Protein AF-A0A7X6PTX0-F1 (afdb_monomer_lite)

Structure (mmCIF, N/CA/C/O backbone):
data_AF-A0A7X6PTX0-F1
#
_entry.id   AF-A0A7X6PTX0-F1
#
loop_
_atom_site.group_PDB
_atom_site.id
_atom_site.type_symbol
_atom_site.label_atom_id
_atom_site.label_alt_id
_atom_site.label_comp_id
_atom_site.label_asym_id
_atom_site.label_entity_id
_atom_site.label_seq_id
_atom_site.pdbx_PDB_ins_code
_atom_site.Cartn_x
_atom_site.Cartn_y
_atom_site.Cartn_z
_atom_site.occupancy
_atom_site.B_iso_or_equiv
_atom_site.auth_seq_id
_atom_site.auth_comp_id
_atom_site.auth_asym_id
_atom_site.auth_atom_id
_atom_site.pdbx_PDB_model_num
ATOM 1 N N . MET A 1 1 ? 67.532 -49.984 -78.226 1.00 58.06 1 MET A N 1
ATOM 2 C CA . MET A 1 1 ? 66.993 -50.002 -76.844 1.00 58.06 1 MET A CA 1
ATOM 3 C C . MET A 1 1 ? 66.692 -48.580 -76.335 1.00 58.06 1 MET A C 1
ATOM 5 O O . MET A 1 1 ? 67.361 -48.097 -75.433 1.00 58.06 1 MET A O 1
ATOM 9 N N . ARG A 1 2 ? 65.714 -47.865 -76.919 1.00 56.22 2 ARG A N 1
ATOM 10 C CA . ARG A 1 2 ? 65.362 -46.479 -76.510 1.00 56.22 2 ARG A CA 1
ATOM 11 C C . ARG A 1 2 ? 63.867 -46.291 -76.194 1.00 56.22 2 ARG A C 1
ATOM 13 O O . ARG A 1 2 ? 63.534 -45.418 -75.408 1.00 56.22 2 ARG A O 1
ATOM 20 N N . GLY A 1 3 ? 62.991 -47.163 -76.711 1.00 52.25 3 GLY A N 1
ATOM 21 C CA . GLY A 1 3 ? 61.543 -47.132 -76.440 1.00 52.25 3 GLY A CA 1
ATOM 22 C C . GLY A 1 3 ? 61.122 -47.673 -75.066 1.00 52.25 3 GLY A C 1
ATOM 23 O O . GLY A 1 3 ? 60.157 -47.186 -74.488 1.00 52.25 3 GLY A O 1
ATOM 24 N N . TYR A 1 4 ? 61.882 -48.610 -74.485 1.00 55.72 4 TYR A N 1
ATOM 25 C CA . TYR A 1 4 ? 61.515 -49.256 -73.213 1.00 55.72 4 TYR A CA 1
ATOM 26 C C . TYR A 1 4 ? 61.588 -48.309 -72.002 1.00 55.72 4 TYR A C 1
ATOM 28 O O . TYR A 1 4 ? 60.813 -48.455 -71.063 1.00 55.72 4 TYR A O 1
ATOM 36 N N . ARG A 1 5 ? 62.479 -47.305 -72.053 1.00 55.94 5 ARG A N 1
ATOM 37 C CA . ARG A 1 5 ? 62.661 -46.275 -71.010 1.00 55.94 5 ARG A CA 1
ATOM 38 C C . ARG A 1 5 ? 61.533 -45.241 -70.966 1.00 55.94 5 ARG A C 1
ATOM 40 O O . ARG A 1 5 ? 61.244 -44.695 -69.910 1.00 55.94 5 ARG A O 1
ATOM 47 N N . ILE A 1 6 ? 60.903 -44.961 -72.106 1.00 59.56 6 ILE A N 1
ATOM 48 C CA . ILE A 1 6 ? 59.821 -43.969 -72.189 1.00 59.56 6 ILE A CA 1
ATOM 49 C C . ILE A 1 6 ? 58.533 -44.575 -71.627 1.00 59.56 6 ILE A C 1
ATOM 51 O O . ILE A 1 6 ? 57.835 -43.931 -70.849 1.00 59.56 6 ILE A O 1
ATOM 55 N N . LEU A 1 7 ? 58.276 -45.848 -71.939 1.00 59.81 7 LEU A N 1
ATOM 56 C CA . LEU A 1 7 ? 57.108 -46.568 -71.440 1.00 59.81 7 LEU A CA 1
ATOM 57 C C . LEU A 1 7 ? 57.150 -46.756 -69.913 1.00 59.81 7 LEU A C 1
ATOM 59 O O . LEU A 1 7 ? 56.136 -46.577 -69.248 1.00 59.81 7 LEU A O 1
ATOM 63 N N . THR A 1 8 ? 58.325 -47.035 -69.337 1.00 64.12 8 THR A N 1
ATOM 64 C CA . THR A 1 8 ? 58.485 -47.168 -67.874 1.00 64.12 8 THR A CA 1
ATOM 65 C C . THR A 1 8 ? 58.240 -45.850 -67.145 1.00 64.12 8 THR A C 1
ATOM 67 O O . THR A 1 8 ? 57.550 -45.837 -66.130 1.00 64.12 8 THR A O 1
ATOM 70 N N . ASN A 1 9 ? 58.733 -44.732 -67.682 1.00 59.47 9 ASN A N 1
ATOM 71 C CA . ASN A 1 9 ? 58.524 -43.422 -67.065 1.00 59.47 9 ASN A CA 1
ATOM 72 C C . ASN A 1 9 ? 57.050 -42.994 -67.082 1.00 59.47 9 ASN A C 1
ATOM 74 O O . ASN A 1 9 ? 56.577 -42.427 -66.101 1.00 59.47 9 ASN A O 1
ATOM 78 N N . ILE A 1 10 ? 56.308 -43.307 -68.150 1.00 69.31 10 ILE A N 1
ATOM 79 C CA . ILE A 1 10 ? 54.870 -43.009 -68.236 1.00 69.31 10 ILE A CA 1
ATOM 80 C C . ILE A 1 10 ? 54.077 -43.844 -67.221 1.00 69.31 10 ILE A C 1
ATOM 82 O O . ILE A 1 10 ? 53.209 -43.306 -66.542 1.00 69.31 10 ILE A O 1
ATOM 86 N N . VAL A 1 11 ? 54.407 -45.129 -67.060 1.00 71.38 11 VAL A N 1
ATOM 87 C CA . VAL A 1 11 ? 53.748 -46.012 -66.080 1.00 71.38 11 VAL A CA 1
ATOM 88 C C . VAL A 1 11 ? 54.002 -45.540 -64.645 1.00 71.38 11 VAL A C 1
ATOM 90 O O . VAL A 1 11 ? 53.074 -45.506 -63.843 1.00 71.38 11 VAL A O 1
ATOM 93 N N . ILE A 1 12 ? 55.228 -45.113 -64.326 1.00 70.62 12 ILE A N 1
ATOM 94 C CA . ILE A 1 12 ? 55.580 -44.589 -62.996 1.00 70.62 12 ILE A CA 1
ATOM 95 C C . ILE A 1 12 ? 54.838 -43.278 -62.702 1.00 70.62 12 ILE A C 1
ATOM 97 O O . ILE A 1 12 ? 54.284 -43.120 -61.616 1.00 70.62 12 ILE A O 1
ATOM 101 N N . LEU A 1 13 ? 54.773 -42.359 -63.672 1.00 62.31 13 LEU A N 1
ATOM 102 C CA . LEU A 1 13 ? 54.010 -41.112 -63.542 1.00 62.31 13 LEU A CA 1
ATOM 103 C C . LEU A 1 13 ? 52.507 -41.366 -63.385 1.00 62.31 13 LEU A C 1
ATOM 105 O O . LEU A 1 13 ? 51.856 -40.692 -62.589 1.00 62.31 13 LEU A O 1
ATOM 109 N N . PHE A 1 14 ? 51.967 -42.362 -64.089 1.00 67.44 14 PHE A N 1
ATOM 110 C CA . PHE A 1 14 ? 50.568 -42.753 -63.953 1.00 67.44 14 PHE A CA 1
ATOM 111 C C . PHE A 1 14 ? 50.283 -43.346 -62.566 1.00 67.44 14 PHE A C 1
ATOM 113 O O . PHE A 1 14 ? 49.314 -42.955 -61.920 1.00 67.44 14 PHE A O 1
ATOM 120 N N . PHE A 1 15 ? 51.161 -44.213 -62.052 1.00 62.06 15 PHE A N 1
ATOM 121 C CA . PHE A 1 15 ? 51.033 -44.753 -60.695 1.00 62.06 15 PHE A CA 1
ATOM 122 C C . PHE A 1 15 ? 51.136 -43.665 -59.618 1.00 62.06 15 PHE A C 1
ATOM 124 O O . PHE A 1 15 ? 50.339 -43.672 -58.685 1.00 62.06 15 PHE A O 1
ATOM 131 N N . LEU A 1 16 ? 52.046 -42.697 -59.763 1.00 59.25 16 LEU A N 1
ATOM 132 C CA . LEU A 1 16 ? 52.165 -41.554 -58.847 1.00 59.25 16 LEU A CA 1
ATOM 133 C C . LEU A 1 16 ? 50.923 -40.648 -58.860 1.00 59.25 16 LEU A C 1
ATOM 135 O O . LEU A 1 16 ? 50.501 -40.183 -57.802 1.00 59.25 16 LEU A O 1
ATOM 139 N N . ALA A 1 17 ? 50.312 -40.427 -60.027 1.00 57.78 17 ALA A N 1
ATOM 140 C CA . ALA A 1 17 ? 49.091 -39.630 -60.154 1.00 57.78 17 ALA A CA 1
ATOM 141 C C . ALA A 1 17 ? 47.848 -40.342 -59.588 1.00 57.78 17 ALA A C 1
ATOM 143 O O . ALA A 1 17 ? 46.976 -39.704 -59.004 1.00 57.78 17 ALA A O 1
ATOM 144 N N . VAL A 1 18 ? 47.767 -41.669 -59.714 1.00 59.94 18 VAL A N 1
ATOM 145 C CA . VAL A 1 18 ? 46.679 -42.457 -59.110 1.00 59.94 18 VAL A CA 1
ATOM 146 C C . VAL A 1 18 ? 46.844 -42.543 -57.587 1.00 59.94 18 VAL A C 1
ATOM 148 O O . VAL A 1 18 ? 45.852 -42.490 -56.863 1.00 59.94 18 VAL A O 1
ATOM 151 N N . PHE A 1 19 ? 48.081 -42.590 -57.078 1.00 54.88 19 PHE A N 1
ATOM 152 C CA . PHE A 1 19 ? 48.342 -42.609 -55.634 1.00 54.88 19 PHE A CA 1
ATOM 153 C C . PHE A 1 19 ? 48.012 -41.273 -54.946 1.00 54.88 19 PHE A C 1
ATOM 155 O O . PHE A 1 19 ? 47.556 -41.271 -53.804 1.00 54.88 19 PHE A O 1
ATOM 162 N N . SER A 1 20 ? 48.178 -40.134 -55.631 1.00 53.12 20 SER A N 1
ATOM 163 C CA . SER A 1 20 ? 47.839 -38.812 -55.077 1.00 53.12 20 SER A CA 1
ATOM 164 C C . SER A 1 20 ? 46.336 -38.507 -55.068 1.00 53.12 20 SER A C 1
ATOM 166 O O . SER A 1 20 ? 45.888 -37.693 -54.263 1.00 53.12 20 SER A O 1
ATOM 168 N N . LEU A 1 21 ? 45.542 -39.193 -55.896 1.00 53.59 21 LEU A N 1
ATOM 169 C CA . LEU A 1 21 ? 44.074 -39.119 -55.888 1.00 53.59 21 LEU A CA 1
ATOM 170 C C . LEU A 1 21 ? 43.424 -40.066 -54.861 1.00 53.59 21 LEU A C 1
ATOM 172 O O . LEU A 1 21 ? 42.223 -39.976 -54.619 1.00 53.59 21 LEU A O 1
ATOM 176 N N . GLY A 1 22 ? 44.210 -40.960 -54.252 1.00 50.72 22 GLY A N 1
ATOM 177 C CA . GLY A 1 22 ? 43.752 -41.974 -53.299 1.00 50.72 22 GLY A CA 1
ATOM 178 C C . GLY A 1 22 ? 43.927 -41.617 -51.822 1.00 50.72 22 GLY A C 1
ATOM 179 O O . GLY A 1 22 ? 43.641 -42.461 -50.978 1.00 50.72 22 GLY A O 1
ATOM 180 N N . ILE A 1 23 ? 44.386 -40.408 -51.479 1.00 56.91 23 ILE A N 1
ATOM 181 C CA . ILE A 1 23 ? 44.394 -39.949 -50.084 1.00 56.91 23 ILE A CA 1
ATOM 182 C C . ILE A 1 23 ? 43.066 -39.226 -49.837 1.00 56.91 23 ILE A C 1
ATOM 184 O O . ILE A 1 23 ? 42.932 -38.070 -50.247 1.00 56.91 23 ILE A O 1
ATOM 188 N N . PRO A 1 24 ? 42.069 -39.844 -49.174 1.00 53.44 24 PRO A N 1
ATOM 189 C CA . PRO A 1 24 ? 40.911 -39.115 -48.687 1.00 53.44 24 PRO A CA 1
ATOM 190 C C . PRO A 1 24 ? 41.382 -38.170 -47.574 1.00 53.44 24 PRO A C 1
ATOM 192 O O . PRO A 1 24 ? 41.317 -38.468 -46.387 1.00 53.44 24 PRO A O 1
ATOM 195 N N . GLY A 1 25 ? 41.875 -36.997 -47.965 1.00 55.50 25 GLY A N 1
ATOM 196 C CA . GLY A 1 25 ? 42.209 -35.877 -47.090 1.00 55.50 25 GLY A CA 1
ATOM 197 C C . GLY A 1 25 ? 40.958 -35.174 -46.569 1.00 55.50 25 GLY A C 1
ATOM 198 O O . GLY A 1 25 ? 40.871 -33.949 -46.599 1.00 55.50 25 GLY A O 1
ATOM 199 N N . ARG A 1 26 ? 39.953 -35.940 -46.140 1.00 50.88 26 ARG A N 1
ATOM 200 C CA . ARG A 1 26 ? 38.732 -35.424 -45.534 1.00 50.88 26 ARG A CA 1
ATOM 201 C C . ARG A 1 26 ? 38.289 -36.343 -44.392 1.00 50.88 26 ARG A C 1
ATOM 203 O O . ARG A 1 26 ? 37.902 -37.479 -44.624 1.00 50.88 26 ARG A O 1
ATOM 210 N N . LEU A 1 27 ? 38.263 -35.743 -43.192 1.00 51.69 27 LEU A N 1
ATOM 211 C CA . LEU A 1 27 ? 37.265 -35.965 -42.130 1.00 51.69 27 LEU A CA 1
ATOM 212 C C . LEU A 1 27 ? 37.588 -36.889 -40.939 1.00 51.69 27 LEU A C 1
ATOM 214 O O . LEU A 1 27 ? 36.662 -37.422 -40.342 1.00 51.69 27 LEU A O 1
ATOM 218 N N . SER A 1 28 ? 38.831 -36.968 -40.454 1.00 50.38 28 SER A N 1
ATOM 219 C CA . SER A 1 28 ? 39.037 -37.466 -39.070 1.00 50.38 28 SER A CA 1
ATOM 220 C C . SER A 1 28 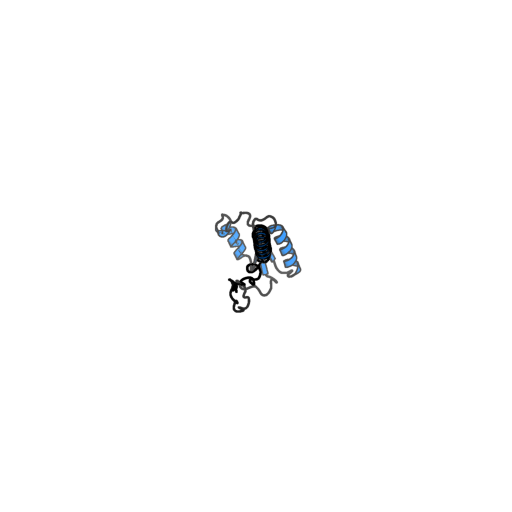? 38.729 -36.419 -37.987 1.00 50.38 28 SER A C 1
ATOM 222 O O . SER A 1 28 ? 38.553 -36.778 -36.829 1.00 50.38 28 SER A O 1
ATOM 224 N N . ALA A 1 29 ? 38.624 -35.131 -38.339 1.00 54.06 29 ALA A N 1
ATOM 225 C CA . ALA A 1 29 ? 38.380 -34.056 -37.369 1.00 54.06 29 ALA A CA 1
ATOM 226 C C . ALA A 1 29 ? 36.892 -33.705 -37.148 1.00 54.06 29 ALA A C 1
ATOM 228 O O . ALA A 1 29 ? 36.583 -33.016 -36.185 1.00 54.06 29 ALA A O 1
ATOM 229 N N . GLN A 1 30 ? 35.964 -34.149 -38.009 1.00 56.66 30 GLN A N 1
ATOM 230 C CA . GLN A 1 30 ? 34.539 -33.768 -37.910 1.00 56.66 30 GLN A CA 1
ATOM 231 C C . GLN A 1 30 ? 33.653 -34.779 -37.165 1.00 56.66 30 GLN A C 1
ATOM 233 O O . GLN A 1 30 ? 32.505 -34.461 -36.880 1.00 56.66 30 GLN A O 1
ATOM 238 N N . ASN A 1 31 ? 34.175 -35.956 -36.807 1.00 58.00 31 ASN A N 1
ATOM 239 C CA . ASN A 1 31 ? 33.413 -37.005 -36.116 1.00 58.00 31 ASN A CA 1
ATOM 240 C C . ASN A 1 31 ? 33.758 -37.133 -34.624 1.00 58.00 31 ASN A C 1
ATOM 242 O O . ASN A 1 31 ? 33.491 -38.174 -34.025 1.00 58.00 31 ASN A O 1
ATOM 246 N N . GLN A 1 32 ? 34.368 -36.116 -34.006 1.00 64.38 32 GLN A N 1
ATOM 247 C CA . GLN A 1 32 ? 34.465 -36.123 -32.548 1.00 64.38 32 GLN A CA 1
ATOM 248 C C . GLN A 1 32 ? 33.088 -35.778 -31.970 1.00 64.38 32 GLN A C 1
ATOM 250 O O . GLN A 1 32 ? 32.522 -34.752 -32.360 1.00 64.38 32 GLN A O 1
ATOM 255 N N . PRO A 1 33 ? 32.518 -36.616 -31.082 1.00 73.69 33 PRO A N 1
ATOM 256 C CA . PRO A 1 33 ? 31.302 -36.239 -30.381 1.00 73.69 33 PRO A CA 1
ATOM 257 C C . PRO A 1 33 ? 31.562 -34.910 -29.659 1.00 73.69 33 PRO A C 1
ATOM 259 O O . PRO A 1 33 ? 32.670 -34.708 -29.149 1.00 73.69 33 PRO A O 1
ATOM 262 N N . PRO A 1 34 ? 30.588 -33.984 -29.643 1.00 74.62 34 PRO A N 1
ATOM 263 C CA . PRO A 1 34 ? 30.762 -32.724 -28.942 1.00 74.62 34 PRO A CA 1
ATOM 264 C C . PRO A 1 34 ? 31.153 -33.017 -27.493 1.00 74.62 34 PRO A C 1
ATOM 266 O O . PRO A 1 34 ? 30.562 -33.884 -26.849 1.00 74.62 34 PRO A O 1
ATOM 269 N N . ILE A 1 35 ? 32.166 -32.311 -26.991 1.00 79.69 35 ILE A N 1
ATOM 270 C CA . ILE A 1 35 ? 32.525 -32.372 -25.576 1.00 79.69 35 ILE A CA 1
ATOM 271 C C . ILE A 1 35 ? 31.341 -31.778 -24.809 1.00 79.69 35 ILE A C 1
ATOM 273 O O . ILE A 1 35 ? 31.122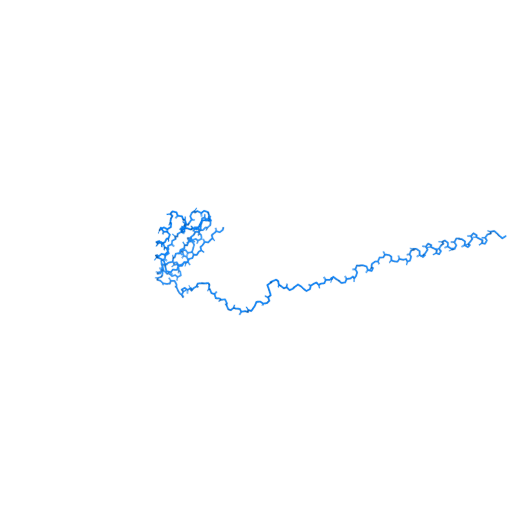 -30.567 -24.828 1.00 79.69 35 ILE A O 1
ATOM 277 N N . VAL A 1 36 ? 30.540 -32.642 -24.190 1.00 79.00 36 VAL A N 1
ATOM 278 C CA . VAL A 1 36 ? 29.448 -32.236 -23.308 1.00 79.00 36 VAL A CA 1
ATOM 279 C C . VAL A 1 36 ? 30.049 -32.031 -21.927 1.00 79.00 36 VAL A C 1
ATOM 281 O O . VAL A 1 36 ? 30.471 -32.987 -21.279 1.00 79.00 36 VAL A O 1
ATOM 284 N N . TYR A 1 37 ? 30.120 -30.779 -21.491 1.00 81.19 37 TYR A N 1
ATOM 285 C CA . TYR A 1 37 ? 30.456 -30.470 -20.109 1.00 81.19 37 TYR A CA 1
ATOM 286 C C . TYR A 1 37 ? 29.215 -30.681 -19.245 1.00 81.19 37 TYR A C 1
ATOM 288 O O . TYR A 1 37 ? 28.153 -30.129 -19.532 1.00 81.19 37 TYR A O 1
ATOM 296 N N . GLU A 1 38 ? 29.353 -31.459 -18.175 1.00 79.50 38 GLU A N 1
ATOM 297 C CA . GLU A 1 38 ? 28.374 -31.467 -17.095 1.00 79.50 38 GLU A CA 1
ATOM 298 C C . GLU A 1 38 ? 28.470 -30.123 -16.363 1.00 79.50 38 GLU A C 1
ATOM 300 O O . GLU A 1 38 ? 29.402 -29.864 -15.602 1.00 79.50 38 GLU A O 1
ATOM 305 N N . THR A 1 39 ? 27.538 -29.217 -16.653 1.00 75.88 39 THR A N 1
ATOM 306 C CA . THR A 1 39 ? 27.410 -27.958 -15.921 1.00 75.88 39 THR A CA 1
ATOM 307 C C . THR A 1 39 ? 26.479 -28.178 -14.745 1.00 75.88 39 THR A C 1
ATOM 309 O O . THR A 1 39 ? 25.268 -28.312 -14.929 1.00 75.88 39 THR A O 1
ATOM 312 N N . LEU A 1 40 ? 27.039 -28.180 -13.537 1.00 78.56 40 LEU A N 1
ATOM 313 C CA . LEU A 1 40 ? 26.237 -28.043 -12.329 1.00 78.56 40 LEU A CA 1
ATOM 314 C C . LEU A 1 40 ? 25.465 -26.724 -12.406 1.00 78.56 40 LEU A C 1
ATOM 316 O O . LEU A 1 40 ? 26.018 -25.693 -12.804 1.00 78.56 40 LEU A O 1
ATOM 320 N N . SER A 1 41 ? 24.185 -26.758 -12.035 1.00 73.81 41 SER A N 1
ATOM 321 C CA . SER A 1 41 ? 23.414 -25.530 -11.883 1.00 73.81 41 SER A CA 1
ATOM 322 C C . SER A 1 41 ? 24.160 -24.604 -10.911 1.00 73.81 41 SER A C 1
ATOM 324 O O . SER A 1 41 ? 24.544 -25.054 -9.828 1.00 73.81 41 SER A O 1
ATOM 326 N N . PRO A 1 42 ? 24.356 -23.312 -11.244 1.00 73.38 42 PRO A N 1
ATOM 327 C CA . PRO A 1 42 ? 24.940 -22.353 -10.302 1.00 73.38 42 PRO A CA 1
ATOM 328 C C . PRO A 1 42 ? 24.067 -22.195 -9.046 1.00 73.38 42 PRO A C 1
ATOM 330 O O . PRO A 1 42 ? 24.534 -21.758 -7.998 1.00 73.38 42 PRO A O 1
ATOM 333 N N . TRP A 1 43 ? 22.801 -22.591 -9.160 1.00 67.69 43 TRP A N 1
ATOM 334 C CA . TRP A 1 43 ? 21.854 -22.776 -8.079 1.00 67.69 43 TRP A CA 1
ATOM 335 C C . TRP A 1 43 ? 21.780 -24.282 -7.835 1.00 67.69 43 TRP A C 1
ATOM 337 O O . TRP A 1 43 ? 20.976 -24.954 -8.481 1.00 67.69 43 TRP A O 1
ATOM 347 N N . GLY A 1 44 ? 22.681 -24.834 -7.014 1.00 78.00 44 GLY A N 1
ATOM 348 C CA . GLY A 1 44 ? 22.644 -26.260 -6.659 1.00 78.00 44 GLY A CA 1
ATOM 349 C C . GLY A 1 44 ? 21.248 -26.686 -6.192 1.00 78.00 44 GLY A C 1
ATOM 350 O O . GLY A 1 44 ? 20.429 -25.821 -5.877 1.00 78.00 44 GLY A O 1
ATOM 351 N N . ASP A 1 45 ? 20.974 -27.992 -6.156 1.00 74.25 45 ASP A N 1
ATOM 352 C CA . ASP A 1 45 ? 19.682 -28.517 -5.703 1.00 74.25 45 ASP A CA 1
ATOM 353 C C . ASP A 1 45 ? 19.318 -27.882 -4.358 1.00 74.25 45 ASP A C 1
ATOM 355 O O . ASP A 1 45 ? 19.947 -28.133 -3.328 1.00 74.25 45 ASP A O 1
ATOM 359 N N . THR A 1 46 ? 18.364 -26.954 -4.382 1.00 70.38 46 THR A N 1
ATOM 360 C CA . THR A 1 46 ? 17.960 -26.252 -3.178 1.00 70.38 46 THR A CA 1
ATOM 361 C C . THR A 1 46 ? 17.158 -27.227 -2.345 1.00 70.38 46 THR A C 1
ATOM 363 O O . THR A 1 46 ? 16.156 -27.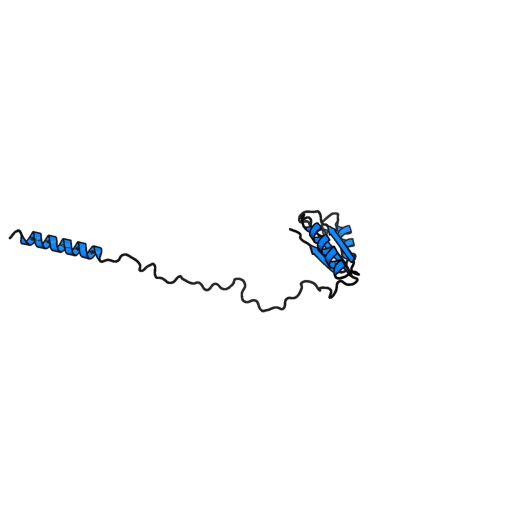771 -2.813 1.00 70.38 46 THR A O 1
ATOM 366 N N . ASP A 1 47 ? 17.576 -27.426 -1.093 1.00 75.31 47 ASP A N 1
ATOM 367 C CA . ASP A 1 47 ? 16.735 -28.101 -0.111 1.00 75.31 47 ASP A CA 1
ATOM 368 C C . ASP A 1 47 ? 15.335 -27.479 -0.190 1.00 75.31 47 ASP A C 1
ATOM 370 O O . ASP A 1 47 ? 15.229 -26.243 -0.130 1.00 75.31 47 ASP A O 1
ATOM 374 N N . PRO A 1 48 ? 14.265 -28.280 -0.337 1.00 74.12 48 PRO A N 1
ATOM 375 C CA . PRO A 1 48 ? 12.913 -27.759 -0.411 1.00 74.12 48 PRO A CA 1
ATOM 376 C C . PRO A 1 48 ? 12.552 -27.146 0.943 1.00 74.12 48 PRO A C 1
ATOM 378 O O . PRO A 1 48 ? 11.977 -27.785 1.823 1.00 74.12 48 PRO A O 1
ATOM 381 N N . LYS A 1 49 ? 12.911 -25.878 1.135 1.00 76.06 49 LYS A N 1
ATOM 382 C CA . LYS A 1 49 ? 12.448 -25.082 2.261 1.00 76.06 49 LYS A CA 1
ATOM 383 C C . LYS A 1 49 ? 11.003 -24.699 1.967 1.00 76.06 49 LYS A C 1
ATOM 385 O O . LYS A 1 49 ? 10.743 -24.112 0.914 1.00 76.06 49 LYS A O 1
ATOM 390 N N . PRO A 1 50 ? 10.060 -24.992 2.878 1.00 79.12 50 PRO A N 1
ATOM 391 C CA . PRO A 1 50 ? 8.700 -24.504 2.742 1.00 79.12 50 PRO A CA 1
ATOM 392 C C . PRO A 1 50 ? 8.725 -22.991 2.543 1.00 79.12 50 PRO A C 1
ATOM 394 O O . PRO A 1 50 ? 9.400 -22.272 3.286 1.00 79.12 50 PRO A O 1
ATOM 397 N N . LEU A 1 51 ? 8.004 -22.508 1.533 1.00 76.62 51 LEU A N 1
ATOM 398 C CA . LEU A 1 51 ? 7.867 -21.077 1.300 1.00 76.62 51 LEU A CA 1
ATOM 399 C C . LEU A 1 51 ? 7.249 -20.440 2.548 1.00 76.62 51 LEU A C 1
ATOM 401 O O . LEU A 1 51 ? 6.093 -20.695 2.884 1.00 76.62 51 LEU A O 1
ATOM 405 N N . LYS A 1 52 ? 8.025 -19.603 3.237 1.00 74.56 52 LYS A N 1
ATOM 406 C CA . LYS A 1 52 ? 7.549 -18.771 4.342 1.00 74.56 52 LYS A CA 1
ATOM 407 C C . LYS A 1 52 ? 7.529 -17.320 3.877 1.00 74.56 52 LYS A C 1
ATOM 409 O O . LYS A 1 52 ? 8.483 -16.845 3.266 1.00 74.56 52 LYS A O 1
ATOM 414 N N . GLY A 1 53 ? 6.435 -16.614 4.156 1.00 74.00 53 GLY A N 1
ATOM 415 C CA . GLY A 1 53 ? 6.359 -15.176 3.911 1.00 74.00 53 GLY A CA 1
ATOM 416 C C . GLY A 1 53 ? 7.405 -14.415 4.733 1.00 74.00 53 GLY A C 1
ATOM 417 O O . GLY A 1 53 ? 7.697 -14.792 5.865 1.00 74.00 53 GLY A O 1
ATOM 418 N N . ILE A 1 54 ? 7.948 -13.336 4.164 1.00 79.12 54 ILE A N 1
ATOM 419 C CA . ILE A 1 54 ? 8.924 -12.454 4.835 1.00 79.12 54 ILE A CA 1
ATOM 420 C C . ILE A 1 54 ? 8.296 -11.775 6.064 1.00 79.12 54 ILE A C 1
ATOM 422 O O . ILE A 1 54 ? 8.969 -11.534 7.062 1.00 79.12 54 ILE A O 1
ATOM 426 N N . SER A 1 55 ? 6.994 -11.509 6.003 1.00 80.06 55 SER A N 1
ATOM 427 C CA . SER A 1 55 ? 6.216 -10.882 7.069 1.00 80.06 55 SER A CA 1
ATOM 428 C C . SER A 1 55 ? 4.995 -11.735 7.378 1.00 80.06 55 SER A C 1
ATOM 430 O O . SER A 1 55 ? 4.451 -12.395 6.483 1.00 80.06 55 SER A O 1
ATOM 432 N N . GLU A 1 56 ? 4.559 -11.708 8.635 1.00 84.31 56 GLU A N 1
ATOM 43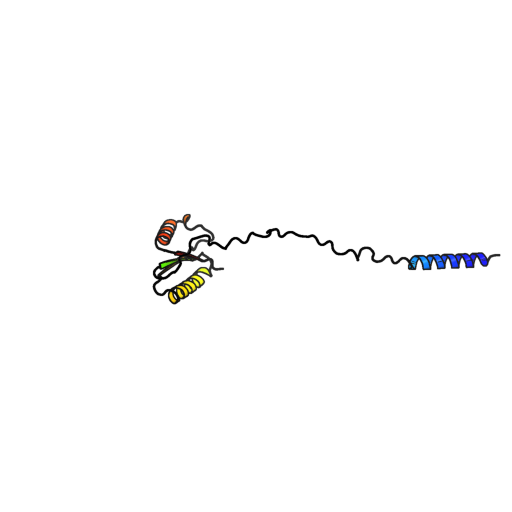3 C CA . GLU A 1 56 ? 3.273 -12.279 9.022 1.00 84.31 56 GLU A CA 1
ATOM 434 C C . GLU A 1 56 ? 2.171 -11.633 8.182 1.00 84.31 56 GLU A C 1
ATOM 436 O O . GLU A 1 56 ? 2.083 -10.408 8.075 1.00 84.31 56 GLU A O 1
ATOM 441 N N . ARG A 1 57 ? 1.363 -12.464 7.521 1.00 85.81 57 ARG A N 1
ATOM 442 C CA . ARG A 1 57 ? 0.229 -11.990 6.732 1.00 85.81 57 ARG A CA 1
ATOM 443 C C . ARG A 1 57 ? -1.031 -12.106 7.576 1.00 85.81 57 ARG A C 1
ATOM 445 O O . ARG A 1 57 ? -1.235 -13.162 8.180 1.00 85.81 57 ARG A O 1
ATOM 452 N N . PRO A 1 58 ? -1.888 -11.076 7.604 1.00 89.88 58 PRO A N 1
ATOM 453 C CA . PRO A 1 58 ? -3.168 -11.198 8.275 1.00 89.88 58 PRO A CA 1
ATOM 454 C C . PRO A 1 58 ? -3.982 -12.317 7.614 1.00 89.88 58 PRO A C 1
ATOM 456 O O . PRO A 1 58 ? -3.991 -12.453 6.390 1.00 89.88 58 PRO A O 1
ATOM 459 N N . ALA A 1 59 ? -4.672 -13.118 8.426 1.00 91.31 59 ALA A N 1
ATOM 460 C CA . ALA A 1 59 ? -5.504 -14.218 7.932 1.00 91.31 59 ALA A CA 1
ATOM 461 C C . ALA A 1 59 ? -6.723 -13.727 7.125 1.00 91.31 59 ALA A C 1
ATOM 463 O O . ALA A 1 59 ? -7.280 -14.472 6.325 1.00 91.31 59 ALA A O 1
ATOM 464 N N . SER A 1 60 ? -7.141 -12.477 7.346 1.00 94.69 60 SER A N 1
ATOM 465 C CA . SER A 1 60 ? -8.259 -11.823 6.668 1.00 94.69 60 SER A CA 1
ATOM 466 C C . SER A 1 60 ? -8.057 -10.307 6.644 1.00 94.69 60 SER A C 1
ATOM 468 O O . SER A 1 60 ? -7.359 -9.758 7.499 1.00 94.69 60 SER A O 1
ATOM 470 N N . LEU A 1 61 ? -8.691 -9.636 5.680 1.00 95.94 61 LEU A N 1
ATOM 471 C CA . LEU A 1 61 ? -8.740 -8.172 5.582 1.00 95.94 61 LEU A CA 1
ATOM 472 C C . LEU A 1 61 ? -10.054 -7.582 6.129 1.00 95.94 61 LEU A C 1
ATOM 474 O O . LEU A 1 61 ? -10.204 -6.363 6.151 1.00 95.94 61 LEU A O 1
ATOM 478 N N . ALA A 1 62 ? -11.000 -8.423 6.562 1.00 96.88 62 ALA A N 1
ATOM 479 C CA . ALA A 1 62 ? -12.293 -7.985 7.091 1.00 96.88 62 ALA A CA 1
ATOM 480 C C . ALA A 1 62 ? -12.122 -7.061 8.309 1.00 96.88 62 ALA A C 1
ATOM 482 O O . ALA A 1 62 ? -11.363 -7.371 9.232 1.00 96.88 62 ALA A O 1
ATOM 483 N N . GLY A 1 63 ? -12.801 -5.914 8.281 1.00 97.62 63 GLY A N 1
ATOM 484 C CA . GLY A 1 63 ? -12.759 -4.892 9.332 1.00 97.62 63 GLY A CA 1
ATOM 485 C C . GLY A 1 63 ? -11.389 -4.239 9.553 1.00 97.62 63 GLY A C 1
ATOM 486 O O . GLY A 1 63 ? -11.185 -3.589 10.576 1.00 97.62 63 GLY A O 1
ATOM 487 N N . LYS A 1 64 ? -10.428 -4.436 8.639 1.00 97.62 64 LYS A N 1
ATOM 488 C CA . LYS A 1 64 ? -9.079 -3.860 8.714 1.00 97.62 64 LYS A CA 1
ATOM 489 C C . LYS A 1 64 ? -8.951 -2.628 7.840 1.00 97.62 64 LYS A C 1
ATOM 491 O O . LYS A 1 64 ? -9.586 -2.534 6.791 1.00 97.62 64 LYS A O 1
ATOM 496 N N . LYS A 1 65 ? -8.063 -1.719 8.230 1.00 98.12 65 LYS A N 1
ATOM 497 C CA . LYS A 1 65 ? -7.658 -0.583 7.410 1.00 98.12 65 LYS A CA 1
ATOM 498 C C . LYS A 1 65 ? -6.368 -0.898 6.658 1.00 98.12 65 LYS A C 1
ATOM 500 O O . LYS A 1 65 ? -5.317 -1.126 7.253 1.00 98.12 65 LYS A O 1
ATOM 505 N N . ILE A 1 66 ? -6.466 -0.942 5.335 1.00 97.94 66 ILE A N 1
ATOM 506 C CA . ILE A 1 66 ? -5.415 -1.399 4.429 1.00 97.94 66 ILE A CA 1
ATOM 507 C C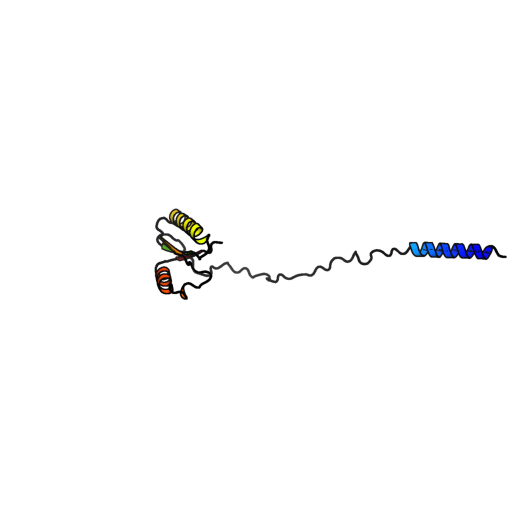 . ILE A 1 66 ? -4.719 -0.200 3.788 1.00 97.94 66 ILE A C 1
ATOM 509 O O . ILE A 1 66 ? -5.344 0.589 3.077 1.00 97.94 66 ILE A O 1
ATOM 513 N N . GLY A 1 67 ? -3.411 -0.091 3.998 1.00 98.06 67 GLY A N 1
ATOM 514 C CA . GLY A 1 67 ? -2.567 0.918 3.376 1.00 98.06 67 GLY A CA 1
ATOM 515 C C . GLY A 1 67 ? -2.018 0.442 2.033 1.00 98.06 67 GLY A C 1
ATOM 516 O O . GLY A 1 67 ? -1.313 -0.560 1.972 1.00 98.06 67 GLY A O 1
ATOM 517 N N . ILE A 1 68 ? -2.276 1.171 0.952 1.00 98.12 68 ILE A N 1
ATOM 518 C CA . ILE A 1 68 ? -1.615 0.976 -0.344 1.00 98.12 68 ILE A CA 1
ATOM 519 C C . ILE A 1 68 ? -0.554 2.063 -0.519 1.00 98.12 68 ILE A C 1
ATOM 521 O O . ILE A 1 68 ? -0.891 3.233 -0.686 1.00 98.12 68 ILE A O 1
ATOM 525 N N . PHE A 1 69 ? 0.721 1.679 -0.511 1.00 97.44 69 PHE A N 1
ATOM 526 C CA . PHE A 1 69 ? 1.813 2.563 -0.911 1.00 97.44 69 PHE A CA 1
ATOM 527 C C . PHE A 1 69 ? 1.980 2.476 -2.428 1.00 97.44 69 PHE A C 1
ATOM 529 O O . PHE A 1 69 ? 2.455 1.460 -2.932 1.00 97.44 69 PHE A O 1
ATOM 536 N N . ALA A 1 70 ? 1.581 3.518 -3.151 1.00 97.25 70 ALA A N 1
ATOM 537 C CA . ALA A 1 70 ? 1.757 3.643 -4.592 1.00 97.25 70 ALA A CA 1
ATOM 538 C C . ALA A 1 70 ? 3.033 4.440 -4.888 1.00 97.25 70 ALA A C 1
ATOM 540 O O . ALA A 1 70 ? 3.198 5.563 -4.407 1.00 97.25 70 ALA A O 1
ATOM 541 N N . ASN A 1 71 ? 3.942 3.865 -5.672 1.00 95.19 71 ASN A N 1
ATOM 542 C CA . ASN A 1 71 ? 5.156 4.563 -6.082 1.00 95.19 71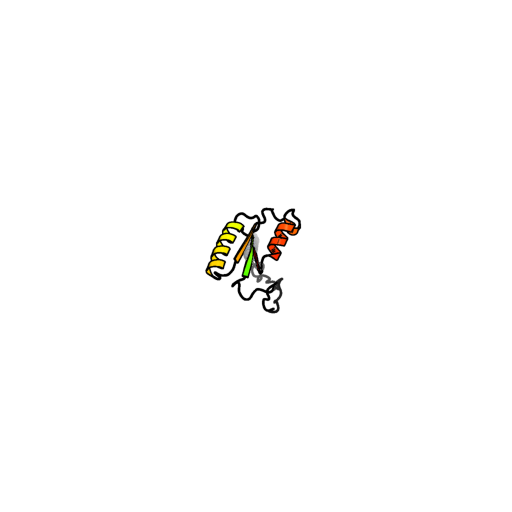 ASN A CA 1
ATOM 543 C C . ASN A 1 71 ? 4.885 5.636 -7.157 1.00 95.19 71 ASN A C 1
ATOM 545 O O . ASN A 1 71 ? 3.814 5.686 -7.747 1.00 95.19 71 ASN A O 1
ATOM 549 N N . TYR A 1 72 ? 5.901 6.444 -7.463 1.00 94.62 72 TYR A N 1
ATOM 550 C CA . TYR A 1 72 ? 5.820 7.598 -8.377 1.00 94.62 72 TYR A CA 1
ATOM 551 C C . TYR A 1 72 ? 5.504 7.250 -9.838 1.00 94.62 72 TYR A C 1
ATOM 553 O O . TYR A 1 72 ? 5.329 8.139 -10.675 1.00 94.62 72 TYR A O 1
ATOM 561 N N . LYS A 1 73 ? 5.525 5.964 -10.197 1.00 94.25 73 LYS A N 1
ATOM 562 C CA . LYS A 1 73 ? 5.376 5.542 -11.585 1.00 94.25 73 LYS A CA 1
ATOM 563 C C . LYS A 1 73 ? 3.933 5.737 -12.055 1.00 94.25 73 LYS A C 1
ATOM 565 O O . LYS A 1 73 ? 2.973 5.546 -11.311 1.00 94.25 73 LYS A O 1
ATOM 570 N N . ARG A 1 74 ? 3.779 6.047 -13.345 1.00 94.19 74 ARG A N 1
ATOM 571 C CA . ARG A 1 74 ? 2.492 6.391 -13.974 1.00 94.19 74 ARG A CA 1
ATOM 572 C C . ARG A 1 74 ? 1.392 5.350 -13.736 1.00 94.19 74 ARG A C 1
ATOM 574 O O . ARG A 1 74 ? 0.239 5.728 -13.539 1.00 94.19 74 ARG A O 1
ATOM 581 N N . SER A 1 75 ? 1.730 4.063 -13.768 1.00 96.44 75 SER A N 1
ATOM 582 C CA . SER A 1 75 ? 0.760 2.970 -13.633 1.00 96.44 75 SER A CA 1
ATOM 583 C C . SER A 1 75 ? 0.340 2.705 -12.182 1.00 96.44 75 SER A C 1
ATOM 585 O O . SER A 1 75 ? -0.638 1.994 -11.954 1.00 96.44 75 SER A O 1
ATOM 587 N N . ALA A 1 76 ? 1.025 3.280 -11.189 1.00 96.62 76 ALA A N 1
ATOM 588 C CA . ALA A 1 76 ? 0.792 2.970 -9.781 1.00 96.62 76 ALA A CA 1
ATOM 589 C C . ALA A 1 76 ? -0.614 3.366 -9.315 1.00 96.62 76 ALA A C 1
ATOM 591 O O . ALA A 1 76 ? -1.329 2.540 -8.754 1.00 96.62 76 ALA A O 1
ATOM 592 N N . MET A 1 77 ? -1.053 4.593 -9.601 1.00 97.12 77 MET A N 1
ATOM 593 C CA . MET A 1 77 ? -2.380 5.065 -9.188 1.00 97.12 77 MET A CA 1
ATOM 594 C C . MET A 1 77 ? -3.535 4.313 -9.879 1.00 97.12 77 MET A C 1
ATOM 596 O O . MET A 1 77 ? -4.422 3.844 -9.165 1.00 97.12 77 MET A O 1
ATOM 600 N N . PRO A 1 78 ? -3.519 4.069 -11.208 1.00 97.44 78 PRO A N 1
ATOM 601 C CA . PRO A 1 78 ? -4.519 3.213 -11.855 1.00 97.44 78 PRO A CA 1
ATOM 602 C C . PRO A 1 78 ? -4.617 1.804 -11.251 1.00 97.44 78 PRO A C 1
ATOM 604 O O . PRO A 1 78 ? -5.712 1.259 -11.086 1.00 97.44 78 PRO A O 1
ATOM 607 N N . ILE A 1 79 ? -3.480 1.200 -10.886 1.00 98.00 79 ILE A N 1
ATOM 608 C CA . ILE A 1 79 ? -3.482 -0.111 -10.230 1.00 98.00 79 ILE A CA 1
ATOM 609 C C . ILE A 1 79 ? -4.015 0.006 -8.794 1.00 98.00 79 ILE A C 1
ATOM 611 O O . ILE A 1 79 ? -4.798 -0.848 -8.376 1.00 98.00 79 ILE A O 1
ATOM 615 N N . ALA A 1 80 ? -3.669 1.068 -8.058 1.00 98.00 80 ALA A N 1
ATOM 616 C CA . ALA A 1 80 ? -4.178 1.321 -6.708 1.00 98.00 80 ALA A CA 1
ATOM 617 C C . ALA A 1 80 ? -5.709 1.452 -6.695 1.00 98.00 80 ALA A C 1
ATOM 619 O O . ALA A 1 80 ? -6.368 0.840 -5.857 1.00 98.00 80 ALA A O 1
ATOM 620 N N . GLU A 1 81 ? -6.289 2.164 -7.663 1.00 98.00 81 GLU A N 1
ATOM 621 C CA . GLU A 1 81 ? -7.744 2.282 -7.824 1.00 98.00 81 GLU A CA 1
ATOM 622 C C . GLU A 1 81 ? -8.409 0.927 -8.104 1.00 98.00 81 GLU A C 1
ATOM 624 O O . GLU A 1 81 ? -9.458 0.599 -7.541 1.00 98.00 81 GLU A O 1
ATOM 629 N N . SER A 1 82 ? -7.796 0.107 -8.963 1.00 98.06 82 SER A N 1
ATOM 630 C CA . SER A 1 82 ? -8.265 -1.256 -9.242 1.00 98.06 82 SER A CA 1
ATOM 631 C C . SER A 1 82 ? -8.213 -2.137 -7.990 1.00 98.06 82 SER A C 1
ATOM 633 O O . SER A 1 82 ? -9.172 -2.856 -7.694 1.00 98.06 82 SER A O 1
ATOM 635 N N . LEU A 1 83 ? -7.127 -2.050 -7.213 1.00 97.69 83 LEU A N 1
ATOM 636 C CA . LEU A 1 83 ? -6.977 -2.762 -5.945 1.00 97.69 83 LEU A CA 1
ATOM 637 C C . LEU A 1 83 ? -8.021 -2.319 -4.925 1.00 97.69 83 LEU A C 1
ATOM 639 O O . LEU A 1 83 ? -8.662 -3.173 -4.321 1.00 97.69 83 LEU A O 1
ATOM 643 N N . GLN A 1 84 ? -8.255 -1.016 -4.781 1.00 97.69 84 GLN A N 1
ATOM 644 C CA . GLN A 1 84 ? -9.267 -0.489 -3.871 1.00 97.69 84 GLN A CA 1
ATOM 645 C C . GLN A 1 84 ? -10.656 -1.060 -4.186 1.00 97.69 84 GLN A C 1
ATOM 647 O O . GLN A 1 84 ? -11.343 -1.539 -3.283 1.00 97.69 84 GLN A O 1
ATOM 652 N N . LYS A 1 85 ? -11.048 -1.088 -5.469 1.00 98.06 85 LYS A N 1
ATOM 653 C CA . LYS A 1 85 ? -12.326 -1.676 -5.911 1.00 98.06 85 LYS A CA 1
ATOM 654 C C . LYS A 1 85 ? -12.416 -3.165 -5.579 1.00 98.06 85 LYS A C 1
ATOM 656 O O . LYS A 1 85 ? -13.438 -3.623 -5.074 1.00 98.06 85 LYS A O 1
ATOM 661 N N . ARG A 1 86 ? -11.347 -3.924 -5.832 1.00 98.00 86 ARG A N 1
ATOM 662 C CA . ARG A 1 86 ? -11.297 -5.373 -5.568 1.00 98.00 86 ARG A CA 1
ATOM 663 C C . ARG A 1 86 ? -11.336 -5.690 -4.076 1.00 98.00 86 ARG A C 1
ATOM 665 O O . ARG A 1 86 ? -12.081 -6.578 -3.678 1.00 98.00 86 ARG A O 1
ATOM 672 N N . ILE A 1 87 ? -10.585 -4.946 -3.263 1.00 96.94 87 ILE A N 1
ATOM 673 C CA . ILE A 1 87 ? -10.578 -5.093 -1.804 1.00 96.94 87 ILE A CA 1
ATOM 674 C C . ILE A 1 87 ? -11.973 -4.811 -1.257 1.00 96.94 87 ILE A C 1
ATOM 676 O O . ILE A 1 87 ? -12.519 -5.655 -0.559 1.00 96.94 87 ILE A O 1
ATOM 680 N N . LYS A 1 88 ? -12.601 -3.698 -1.650 1.00 97.00 88 LYS A N 1
ATOM 681 C CA . LYS A 1 88 ? -13.963 -3.374 -1.208 1.00 97.00 88 LYS A CA 1
ATOM 682 C C . LYS A 1 88 ? -15.019 -4.365 -1.685 1.00 97.00 88 LYS A C 1
ATOM 684 O O . LYS A 1 88 ? -15.966 -4.628 -0.954 1.00 97.00 88 LYS A O 1
ATOM 689 N N . SER A 1 89 ? -14.856 -4.935 -2.876 1.00 98.12 89 SER A N 1
ATOM 690 C CA . SER A 1 89 ? -15.758 -5.979 -3.366 1.00 98.12 89 SER A CA 1
ATOM 691 C C . SER A 1 89 ? -15.633 -7.287 -2.581 1.00 98.12 89 SER A C 1
ATOM 693 O O . SER A 1 89 ? -16.632 -7.983 -2.433 1.00 98.12 89 SER A O 1
ATOM 695 N N . ALA A 1 90 ? -14.431 -7.647 -2.123 1.00 97.50 90 ALA A N 1
ATOM 696 C CA . ALA A 1 90 ? -14.183 -8.889 -1.389 1.00 97.50 90 ALA A CA 1
ATOM 697 C C . ALA A 1 90 ? -14.397 -8.747 0.129 1.00 97.50 90 ALA A C 1
ATOM 699 O O . ALA A 1 90 ? -14.828 -9.694 0.779 1.00 97.50 90 ALA A O 1
ATOM 700 N N . TYR A 1 91 ? -14.116 -7.564 0.678 1.00 97.75 91 TYR A N 1
ATOM 701 C CA . TYR A 1 91 ? -14.176 -7.234 2.103 1.00 97.75 91 TYR A CA 1
ATOM 702 C C . TYR A 1 91 ? -14.878 -5.874 2.283 1.00 97.75 91 TYR A C 1
ATOM 704 O O . TYR A 1 91 ? -14.207 -4.845 2.428 1.00 97.75 91 TYR A O 1
ATOM 712 N N . PRO A 1 92 ? -16.223 -5.817 2.225 1.00 97.38 92 PRO A N 1
ATOM 713 C CA . PRO A 1 92 ? -16.964 -4.548 2.231 1.00 97.38 92 PRO A CA 1
ATOM 714 C C . PRO A 1 92 ? -16.720 -3.666 3.466 1.00 97.38 92 PRO A C 1
ATOM 716 O O . PRO A 1 92 ? -16.744 -2.434 3.371 1.00 97.38 92 PRO A O 1
ATOM 719 N N . ASP A 1 93 ? -16.441 -4.303 4.601 1.00 97.62 93 ASP A N 1
ATOM 720 C CA . ASP A 1 93 ? -16.151 -3.713 5.909 1.00 97.62 93 ASP A CA 1
ATOM 721 C C . ASP A 1 93 ? -14.690 -3.258 6.084 1.00 97.62 93 ASP A C 1
ATOM 723 O O . ASP A 1 93 ? -14.381 -2.561 7.045 1.00 97.62 93 ASP A O 1
ATOM 727 N N . SER A 1 94 ? -13.789 -3.608 5.161 1.00 97.62 94 SER A N 1
ATOM 728 C CA . SER A 1 94 ? -12.389 -3.160 5.190 1.00 97.62 94 SER A CA 1
ATOM 729 C C . SER A 1 94 ? -12.252 -1.715 4.728 1.00 97.62 94 SER A C 1
ATOM 731 O O . SER A 1 94 ? -12.910 -1.305 3.781 1.00 97.62 94 SER A O 1
ATOM 733 N N . GLU A 1 95 ? -11.376 -0.920 5.321 1.00 97.88 95 GLU A N 1
ATOM 734 C CA . GLU A 1 95 ? -11.050 0.421 4.831 1.00 97.88 95 GLU A CA 1
ATOM 735 C C . GLU A 1 95 ? -9.797 0.388 3.957 1.00 97.88 95 GLU A C 1
ATOM 737 O O . GLU A 1 95 ? -8.923 -0.454 4.137 1.00 97.88 95 GLU A O 1
ATOM 742 N N . VAL A 1 96 ? -9.683 1.317 3.006 1.00 98.00 96 VAL A N 1
ATOM 743 C CA . VAL A 1 96 ? -8.492 1.434 2.155 1.00 98.00 96 VAL A CA 1
ATOM 744 C C . VAL A 1 96 ? -7.994 2.867 2.201 1.00 98.00 96 VAL A C 1
ATOM 746 O O . VAL A 1 96 ? -8.755 3.795 1.928 1.00 98.00 96 VAL A O 1
ATOM 749 N N . SER A 1 97 ? -6.713 3.041 2.513 1.00 98.12 97 SER A N 1
ATOM 750 C CA . SER A 1 97 ? -6.019 4.321 2.432 1.00 98.12 97 SER A CA 1
ATOM 751 C C . SER A 1 97 ? -4.856 4.220 1.446 1.00 98.12 97 SER A C 1
ATOM 753 O O . SER A 1 97 ? -4.116 3.240 1.445 1.00 98.12 97 SER A O 1
ATOM 755 N N . VAL A 1 98 ? -4.694 5.224 0.585 1.00 98.06 98 VAL A N 1
ATOM 756 C CA . VAL A 1 98 ? -3.625 5.248 -0.424 1.00 98.06 98 VAL A CA 1
ATOM 757 C C . VAL A 1 98 ? -2.618 6.328 -0.055 1.00 98.06 98 VAL A C 1
ATOM 759 O O . VAL A 1 98 ? -2.999 7.469 0.200 1.00 98.06 98 VAL A O 1
ATOM 762 N N . TYR A 1 99 ? -1.339 5.967 -0.054 1.00 97.62 99 TYR A N 1
ATOM 763 C CA . TYR A 1 99 ? -0.222 6.897 0.034 1.00 97.62 99 TYR A CA 1
ATOM 764 C C . TYR A 1 99 ? 0.522 6.893 -1.296 1.00 97.62 99 TYR A C 1
ATOM 766 O O . TYR A 1 99 ? 1.082 5.871 -1.686 1.00 97.62 99 TYR A O 1
ATOM 774 N N . HIS A 1 100 ? 0.524 8.024 -1.997 1.00 96.12 100 HIS A N 1
ATOM 775 C CA . HIS A 1 100 ? 1.246 8.175 -3.257 1.00 96.12 100 HIS A CA 1
ATOM 776 C C . HIS A 1 100 ? 2.581 8.880 -3.004 1.00 96.12 100 HIS A C 1
ATOM 778 O O . HIS A 1 100 ? 2.609 10.060 -2.647 1.00 96.12 100 HIS A O 1
ATOM 784 N N . SER A 1 101 ? 3.678 8.147 -3.186 1.00 94.88 101 SER A N 1
ATOM 785 C CA . SER A 1 101 ? 5.021 8.722 -3.205 1.00 94.88 101 SER A CA 1
ATOM 786 C C . SER A 1 101 ? 5.284 9.269 -4.600 1.00 94.88 101 SER A C 1
ATOM 788 O O . SER A 1 101 ? 5.351 8.516 -5.561 1.00 94.88 101 SER A O 1
ATOM 790 N N . ASP A 1 102 ? 5.398 10.584 -4.718 1.00 90.94 102 ASP A N 1
ATOM 791 C CA . ASP A 1 102 ? 5.559 11.307 -5.984 1.00 90.94 102 ASP A CA 1
ATOM 792 C C . ASP A 1 102 ? 7.028 11.519 -6.378 1.00 90.94 102 ASP A C 1
ATOM 794 O O . ASP A 1 102 ? 7.314 12.021 -7.467 1.00 90.94 102 ASP A O 1
ATOM 798 N N . LYS A 1 103 ? 7.973 11.128 -5.515 1.00 91.81 103 LYS A N 1
ATOM 799 C CA . LYS A 1 103 ? 9.407 11.280 -5.763 1.00 91.81 103 LYS A CA 1
ATOM 800 C C . LYS A 1 103 ? 10.015 10.025 -6.365 1.00 91.81 103 LYS A C 1
ATOM 802 O O . LYS A 1 103 ? 9.768 8.896 -5.942 1.00 91.81 103 LYS A O 1
ATOM 807 N N . TRP A 1 104 ? 10.881 10.244 -7.346 1.00 91.31 104 TRP A N 1
ATOM 808 C CA . TRP A 1 104 ? 11.569 9.171 -8.043 1.00 91.31 104 TRP A CA 1
ATOM 809 C C . TRP A 1 104 ? 12.628 8.521 -7.142 1.00 91.31 104 TRP A C 1
ATOM 811 O O . TRP A 1 104 ? 13.636 9.143 -6.830 1.00 91.31 104 TRP A O 1
ATOM 821 N N . ASN A 1 105 ? 12.427 7.244 -6.786 1.00 85.56 105 ASN A N 1
ATOM 822 C CA . ASN A 1 105 ? 13.420 6.385 -6.118 1.00 85.56 105 ASN A CA 1
ATOM 823 C C . ASN A 1 105 ? 13.953 6.957 -4.791 1.00 85.56 105 ASN A C 1
ATOM 825 O O . ASN A 1 105 ? 15.103 6.713 -4.430 1.00 85.56 105 ASN A O 1
ATOM 829 N N . VAL A 1 106 ? 13.125 7.703 -4.062 1.00 90.25 106 VAL A N 1
ATOM 830 C CA . VAL A 1 106 ? 13.479 8.216 -2.736 1.00 90.25 106 VAL A CA 1
ATOM 831 C C . VAL A 1 106 ? 12.789 7.382 -1.664 1.00 90.25 106 VAL A C 1
ATOM 833 O O . VAL A 1 106 ? 11.642 6.966 -1.828 1.00 90.25 106 VAL A O 1
ATOM 836 N N . VAL A 1 107 ? 13.486 7.136 -0.556 1.00 92.06 107 VAL A N 1
ATOM 837 C CA . VAL A 1 107 ? 12.885 6.514 0.624 1.00 92.06 107 VAL A CA 1
ATOM 838 C C . VAL A 1 107 ? 12.047 7.569 1.341 1.00 92.06 107 VAL A C 1
ATOM 840 O O . VAL A 1 107 ? 12.574 8.574 1.808 1.00 92.06 107 VAL A O 1
ATOM 843 N N . GLU A 1 108 ? 10.739 7.346 1.464 1.00 93.38 108 GLU A N 1
ATOM 844 C CA . GLU A 1 108 ? 9.810 8.368 1.967 1.00 93.38 108 GLU A CA 1
ATOM 845 C C . GLU A 1 108 ? 10.176 8.894 3.371 1.00 93.38 108 GLU A C 1
ATOM 847 O O . GLU A 1 108 ? 9.986 10.074 3.668 1.00 93.38 108 GLU A O 1
ATOM 852 N N . ILE A 1 109 ? 10.774 8.049 4.221 1.00 94.25 109 ILE A N 1
ATOM 853 C CA . ILE A 1 109 ? 11.217 8.415 5.578 1.00 94.25 109 ILE A CA 1
ATOM 854 C C . ILE A 1 109 ? 12.365 9.441 5.600 1.00 94.25 109 ILE A C 1
ATOM 856 O O . ILE A 1 109 ? 12.608 10.067 6.632 1.00 94.25 109 ILE A O 1
ATOM 860 N N . GLU A 1 110 ? 13.063 9.608 4.479 1.00 94.44 110 GLU A N 1
ATOM 861 C CA . GLU A 1 110 ? 14.178 10.545 4.293 1.00 94.44 110 GLU A CA 1
ATOM 862 C C . GLU A 1 110 ? 13.725 11.858 3.638 1.00 94.44 110 GLU A C 1
ATOM 864 O O . GLU A 1 110 ? 14.530 12.758 3.411 1.00 94.44 110 GLU A O 1
ATOM 869 N N . THR A 1 111 ? 12.431 11.985 3.339 1.00 94.06 111 THR A N 1
ATOM 870 C CA . THR A 1 111 ? 11.851 13.182 2.725 1.00 94.06 111 THR A CA 1
ATOM 871 C C . THR A 1 111 ? 11.247 14.122 3.765 1.00 94.06 111 THR A C 1
ATOM 873 O O . THR A 1 111 ? 11.004 13.767 4.919 1.00 94.06 111 THR A O 1
ATOM 876 N N . GLU A 1 112 ? 10.890 15.322 3.323 1.00 94.81 112 GLU A N 1
ATOM 877 C CA . GLU A 1 112 ? 10.056 16.264 4.063 1.00 94.81 112 GLU A CA 1
ATOM 878 C C . GLU A 1 112 ? 8.676 15.695 4.440 1.00 94.81 112 GLU A C 1
ATOM 880 O O . GLU A 1 112 ? 8.050 16.172 5.384 1.00 94.81 112 GLU A O 1
ATOM 885 N N . LYS A 1 113 ? 8.204 14.647 3.746 1.00 95.19 113 LYS A N 1
ATOM 886 C CA . LYS A 1 113 ? 6.923 13.984 4.019 1.00 95.19 113 LYS A CA 1
ATOM 887 C C . LYS A 1 113 ? 7.011 12.918 5.112 1.00 95.19 113 LYS A C 1
ATOM 889 O O . LYS A 1 113 ? 5.989 12.327 5.450 1.00 95.19 113 LYS A O 1
ATOM 894 N N . LYS A 1 114 ? 8.186 12.705 5.717 1.00 95.56 114 LYS A N 1
ATOM 895 C CA . LYS A 1 114 ? 8.438 11.715 6.779 1.00 95.56 114 LYS A CA 1
ATOM 896 C C . LYS A 1 114 ? 7.326 11.626 7.824 1.00 95.56 114 LYS A C 1
ATOM 898 O O . LYS A 1 114 ? 6.862 10.532 8.127 1.00 95.56 114 LYS A O 1
ATOM 903 N N . GLU A 1 115 ? 6.900 12.755 8.386 1.00 97.62 115 GLU A N 1
ATOM 904 C CA . GLU A 1 115 ? 5.904 12.755 9.465 1.00 97.62 115 GLU A CA 1
ATOM 905 C C . GLU A 1 115 ? 4.496 12.407 8.958 1.00 97.62 115 GLU A C 1
ATOM 907 O O . GLU A 1 115 ? 3.761 11.673 9.618 1.00 97.62 115 GLU A O 1
ATOM 912 N N . ALA A 1 116 ? 4.138 12.843 7.745 1.00 95.81 116 ALA A N 1
ATOM 913 C CA . ALA A 1 116 ? 2.896 12.426 7.097 1.00 95.81 116 ALA A CA 1
ATOM 914 C C . ALA A 1 116 ? 2.914 10.925 6.766 1.00 95.81 116 ALA A C 1
ATOM 916 O O . ALA A 1 116 ? 1.921 10.232 6.989 1.00 95.81 116 ALA A O 1
ATOM 917 N N . PHE A 1 117 ? 4.054 10.416 6.295 1.00 97.31 117 PHE A N 1
ATOM 918 C CA . PHE A 1 117 ? 4.256 9.001 6.008 1.00 97.31 117 PHE A CA 1
ATOM 919 C C . PHE A 1 117 ? 4.166 8.140 7.271 1.00 97.31 117 PHE A C 1
ATOM 921 O O . PHE A 1 117 ? 3.430 7.158 7.281 1.00 97.31 117 PHE A O 1
ATOM 928 N N . LYS A 1 118 ? 4.821 8.534 8.370 1.00 97.88 118 LYS A N 1
ATOM 929 C CA . LYS A 1 118 ? 4.704 7.850 9.669 1.00 97.88 118 LYS A CA 1
ATOM 930 C C . LYS A 1 118 ? 3.271 7.820 10.180 1.00 97.88 118 LYS A C 1
ATOM 932 O O . LYS A 1 118 ? 2.772 6.761 10.530 1.00 97.88 118 LYS A O 1
ATOM 937 N N . LYS A 1 119 ? 2.579 8.960 10.140 1.00 97.81 119 LYS A N 1
ATOM 938 C CA . LYS A 1 119 ? 1.168 9.027 10.533 1.00 97.81 119 LYS A CA 1
ATOM 939 C C . LYS A 1 119 ? 0.297 8.103 9.681 1.00 97.81 119 LYS A C 1
ATOM 941 O O . LYS A 1 119 ? -0.656 7.517 10.186 1.00 97.81 119 LYS A O 1
ATOM 946 N N . TRP A 1 120 ? 0.603 7.981 8.390 1.00 98.19 120 TRP A N 1
ATOM 947 C CA . TRP A 1 120 ? -0.078 7.032 7.521 1.00 98.19 120 TRP A CA 1
ATOM 948 C C . TRP A 1 120 ? 0.223 5.584 7.929 1.00 98.19 120 TRP A C 1
ATOM 950 O O . TRP A 1 120 ? -0.726 4.814 8.076 1.00 98.19 120 TRP A O 1
ATOM 960 N N . LEU A 1 121 ? 1.488 5.234 8.187 1.00 97.06 121 LEU A N 1
ATOM 961 C CA . LEU A 1 121 ? 1.886 3.913 8.689 1.00 97.06 121 LEU A CA 1
ATOM 962 C C . LEU A 1 121 ? 1.136 3.552 9.980 1.00 97.06 121 LEU A C 1
ATOM 964 O O . LEU A 1 121 ? 0.473 2.524 10.025 1.00 97.06 121 LEU A O 1
ATOM 968 N N . ASP A 1 122 ? 1.126 4.433 10.977 1.00 97.62 122 ASP A N 1
ATOM 969 C CA . ASP A 1 122 ? 0.468 4.179 12.269 1.00 97.62 122 ASP A CA 1
ATOM 970 C C . ASP A 1 122 ? -1.061 4.025 12.157 1.00 97.62 122 ASP A C 1
ATOM 972 O O . ASP A 1 122 ? -1.721 3.559 13.082 1.00 97.62 122 ASP A O 1
ATOM 976 N N . SER A 1 123 ? -1.649 4.431 11.027 1.00 97.69 123 SER A N 1
ATOM 977 C CA . SER A 1 123 ? -3.096 4.422 10.812 1.00 97.69 123 SER A CA 1
ATOM 978 C C . SER A 1 123 ? -3.631 3.198 10.063 1.00 97.69 123 SER A C 1
ATOM 980 O O . SER A 1 123 ? -4.835 3.166 9.802 1.00 97.69 123 SER A O 1
ATOM 982 N N . ASN A 1 124 ? -2.774 2.251 9.662 1.00 97.75 124 ASN A N 1
ATOM 983 C CA . ASN A 1 124 ? -3.148 1.072 8.876 1.00 97.75 124 ASN A CA 1
ATOM 984 C C . ASN A 1 124 ? -2.730 -0.229 9.578 1.00 97.75 124 ASN A C 1
ATOM 986 O O . ASN A 1 124 ? -1.664 -0.312 10.176 1.00 97.75 124 ASN A O 1
ATOM 990 N N . ASP A 1 125 ? -3.551 -1.267 9.437 1.00 96.12 125 ASP A N 1
ATOM 991 C CA . ASP A 1 125 ? -3.316 -2.596 10.014 1.00 96.12 125 ASP A CA 1
ATOM 992 C C . ASP A 1 125 ? -2.451 -3.496 9.120 1.00 96.12 125 ASP A C 1
ATOM 994 O O . ASP A 1 125 ? -1.823 -4.446 9.585 1.00 96.12 125 ASP A O 1
ATOM 998 N N . ALA A 1 126 ? -2.480 -3.251 7.809 1.00 94.88 126 ALA A N 1
ATOM 999 C CA . ALA A 1 126 ? -1.774 -4.041 6.810 1.00 94.88 126 ALA A CA 1
ATOM 1000 C C . ALA A 1 126 ? -1.404 -3.181 5.603 1.00 94.88 126 ALA A C 1
ATOM 1002 O O . ALA A 1 126 ? -2.062 -2.179 5.319 1.00 94.88 126 ALA A O 1
ATOM 1003 N N . PHE A 1 127 ? -0.374 -3.604 4.868 1.00 95.38 127 PHE A N 1
ATOM 1004 C CA . PHE A 1 127 ? 0.208 -2.814 3.788 1.00 95.38 127 PHE A CA 1
ATOM 1005 C C . PHE A 1 127 ? 0.338 -3.594 2.485 1.00 95.38 127 PHE A C 1
ATOM 1007 O O . PHE A 1 127 ? 0.692 -4.773 2.469 1.00 95.38 127 PHE A O 1
ATOM 1014 N N . VAL A 1 128 ? 0.121 -2.887 1.381 1.00 95.38 128 VAL A N 1
ATOM 1015 C CA . VAL A 1 128 ? 0.472 -3.304 0.028 1.00 95.38 128 VAL A CA 1
ATOM 1016 C C . VAL A 1 128 ? 1.523 -2.337 -0.494 1.00 95.38 128 VAL A C 1
ATOM 1018 O O . VAL A 1 128 ? 1.257 -1.145 -0.646 1.00 95.38 128 VAL A O 1
ATOM 1021 N N . LEU A 1 129 ? 2.710 -2.859 -0.793 1.00 94.50 129 LEU A N 1
ATOM 1022 C CA . LEU A 1 129 ? 3.700 -2.141 -1.583 1.00 94.50 129 LEU A CA 1
ATOM 1023 C C . LEU A 1 129 ? 3.344 -2.306 -3.061 1.00 94.50 129 LEU A C 1
ATOM 1025 O O . LEU A 1 129 ? 3.420 -3.412 -3.597 1.00 94.50 129 LEU A O 1
ATOM 1029 N N . LEU A 1 130 ? 2.947 -1.214 -3.708 1.00 95.44 130 LEU A N 1
ATOM 1030 C CA . LEU A 1 130 ? 2.536 -1.200 -5.102 1.00 95.44 130 LEU A CA 1
ATOM 1031 C C . LEU A 1 130 ? 3.568 -0.476 -5.969 1.00 95.44 130 LEU A C 1
ATOM 1033 O O . LEU A 1 130 ? 3.767 0.735 -5.866 1.00 95.44 130 LEU A O 1
ATOM 1037 N N . VAL A 1 131 ? 4.173 -1.241 -6.875 1.00 93.25 131 VAL A N 1
ATOM 1038 C CA . VAL A 1 131 ? 5.043 -0.738 -7.938 1.00 93.25 131 VAL A CA 1
ATOM 1039 C C . VAL A 1 131 ? 4.313 -0.926 -9.260 1.00 93.25 131 VAL A C 1
ATOM 1041 O O . VAL A 1 131 ? 4.110 -2.059 -9.688 1.00 93.25 131 VAL A O 1
ATOM 1044 N N . GLY A 1 132 ? 3.886 0.169 -9.888 1.00 90.75 132 GLY A N 1
ATOM 1045 C CA . GLY A 1 132 ? 3.230 0.110 -11.195 1.00 90.75 132 GLY A CA 1
ATOM 1046 C C . GLY A 1 132 ? 4.203 0.445 -12.312 1.00 90.75 132 GLY A C 1
ATOM 1047 O O . GLY A 1 132 ? 4.565 1.606 -12.422 1.00 90.75 132 GLY A O 1
ATOM 1048 N N . ASP A 1 133 ? 4.618 -0.523 -13.127 1.00 84.38 133 ASP A N 1
ATOM 1049 C CA . ASP A 1 133 ? 5.368 -0.258 -14.371 1.00 84.38 133 ASP A CA 1
ATOM 1050 C C . ASP A 1 133 ? 4.439 0.074 -15.547 1.00 84.38 133 ASP A C 1
ATOM 1052 O O . ASP A 1 133 ? 3.306 -0.462 -15.582 1.00 84.38 133 ASP A O 1
#

Sequence (133 aa):
MRGYRILTNIVILFFLAVFSLGIPGRLSAQNQPPIVYETLSPWGDTDPKPLKGISERPASLAGKKIGIFANYKRSAMPIAESLQKRIKSAYPDSEVSVYHSDKWNVVEIETEKKEAFKKWLDSNDAFVLLVGD

Foldseek 3Di:
DPVVVVVVVVVVVVVVVVVVVPPPPDDPPPPDDPPDDPDQDPPHDDDPDPDDDPDDDPPDQAQFEEEEEFEQDPQRVVVLVVVQVVCCVVHVNGHYDYDYHNDDPDDCCPDPCNVVVVVSVVRGPYYDHTYGD

pLDDT: mean 83.18, std 16.21, range [50.38, 98.19]

Secondary structure (DSSP, 8-state):
--SHHHHHHHHHHHHHHHHHTS---S-SSS-SPP-------SS----------SSPPPS--TT-EEEEEE-SSTTHHHHHHHHHHHHHHH-TT-EEEEEE--STT--GGGSTTHHHHHHHHHT-SEEEEE---

Radius of gyration: 39.84 Å; chains: 1; bounding box: 84×66×89 Å